Protein AF-A0ABD0Q6I6-F1 (afdb_monomer)

Mean predicted aligned error: 3.03 Å

Organism: Cirrhinus mrigala (NCBI:txid683832)

Secondary structure (DSSP, 8-state):
-TTSSSPPSS---HHHHHHHHHHHHHHHHHHHHHHHHT-HHHHHHHHHHHHHHHHHHHHHH-

Solvent-accessible surface area (backbone atoms only — not comparable to full-atom values): 3589 Å² total; per-residue (Å²): 118,84,88,48,88,70,78,59,99,64,88,65,55,71,68,56,39,56,53,35,54,56,47,44,57,56,39,51,55,44,43,54,52,21,64,75,62,74,41,67,69,44,42,53,54,33,50,56,49,40,54,51,40,52,51,56,37,53,62,44,71,89

Nearest PDB structures (foldseek):
  3dyj-assembly2_B  TM=9.648E-01  e=1.340E-04  Mus musculus
  3nym-assembly1_B  TM=8.152E-01  e=8.067E+00  Neisseria meningitidis serogroup B
  3anw-assembly1_A  TM=6.770E-01  e=7.570E+00  Thermococcus kodakarensis
  7o91-assembly2_B  TM=5.697E-01  e=9.764E+00  Sulfurisphaera tokodaii str. 7

Structure (mmCIF, N/CA/C/O backbone):
data_AF-A0ABD0Q6I6-F1
#
_entry.id   AF-A0ABD0Q6I6-F1
#
loop_
_atom_site.group_PDB
_atom_site.id
_atom_site.type_symbol
_atom_site.label_atom_id
_atom_site.label_alt_id
_atom_site.label_comp_id
_atom_site.label_asym_id
_atom_site.label_entity_id
_atom_site.label_seq_id
_atom_site.pdbx_PDB_ins_code
_atom_site.Cartn_x
_atom_site.Cartn_y
_atom_site.Cartn_z
_atom_site.occupancy
_atom_site.B_iso_or_equiv
_atom_site.auth_seq_id
_atom_site.auth_comp_id
_atom_site.auth_asym_id
_atom_site.auth_atom_id
_atom_site.pdbx_PDB_model_num
ATOM 1 N N . VAL A 1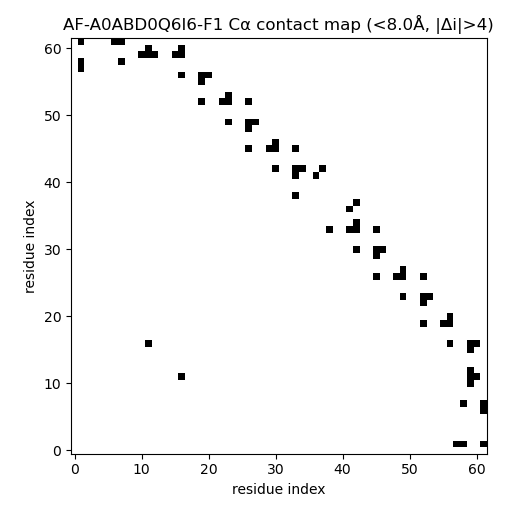 1 ? 12.655 -14.357 -2.692 1.00 72.00 1 VAL A N 1
ATOM 2 C CA . VAL A 1 1 ? 12.111 -14.324 -4.075 1.00 72.00 1 VAL A CA 1
ATOM 3 C C . VAL A 1 1 ? 12.343 -12.964 -4.730 1.00 72.00 1 VAL A C 1
ATOM 5 O O . VAL A 1 1 ? 13.126 -12.902 -5.671 1.00 72.00 1 VAL A O 1
ATOM 8 N N . PHE A 1 2 ? 11.771 -11.865 -4.217 1.00 83.38 2 PHE A N 1
ATOM 9 C CA . PHE A 1 2 ? 11.980 -10.530 -4.810 1.00 83.38 2 PHE A CA 1
ATOM 10 C C . PHE A 1 2 ? 13.433 -10.043 -4.730 1.00 83.38 2 PHE A C 1
ATOM 12 O O . PHE A 1 2 ? 13.971 -9.603 -5.733 1.00 83.38 2 PHE A O 1
ATOM 19 N N . SER A 1 3 ? 14.111 -10.249 -3.600 1.00 87.56 3 SER A N 1
ATOM 20 C CA . SER A 1 3 ? 15.518 -9.851 -3.415 1.00 87.56 3 SER A CA 1
ATOM 21 C C . SER A 1 3 ? 16.551 -10.742 -4.124 1.00 87.56 3 SER A C 1
ATOM 23 O O . SER A 1 3 ? 17.742 -10.501 -3.971 1.00 87.56 3 SER A O 1
ATOM 25 N N . SER A 1 4 ? 16.131 -11.794 -4.846 1.00 91.88 4 SER A N 1
ATOM 26 C CA . SER A 1 4 ? 17.071 -12.584 -5.664 1.00 91.88 4 SER A CA 1
ATOM 27 C C . SER A 1 4 ? 17.592 -11.726 -6.831 1.00 91.88 4 SER A C 1
ATOM 29 O O . SER A 1 4 ? 16.787 -10.983 -7.396 1.00 91.88 4 SER A O 1
ATOM 31 N N . PRO A 1 5 ? 18.871 -11.837 -7.234 1.00 88.06 5 PRO A N 1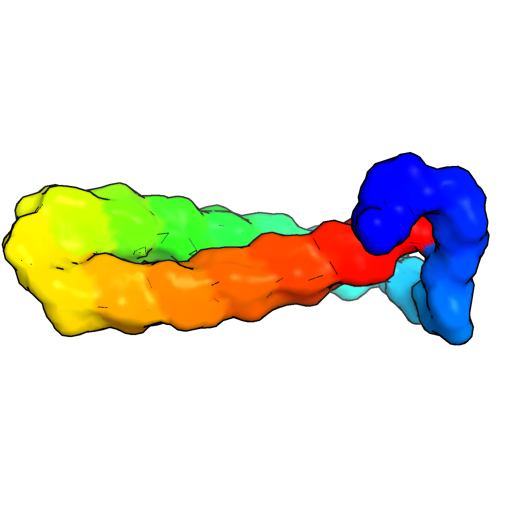
ATOM 32 C CA . PRO A 1 5 ? 19.381 -11.191 -8.443 1.00 88.06 5 PRO A CA 1
ATOM 33 C C . PRO A 1 5 ? 18.874 -11.835 -9.745 1.00 88.06 5 PRO A C 1
ATOM 35 O O . PRO A 1 5 ? 19.080 -11.264 -10.812 1.00 88.06 5 PRO A O 1
ATOM 38 N N . ASP A 1 6 ? 18.225 -13.004 -9.677 1.00 92.50 6 ASP A N 1
ATOM 39 C CA . ASP A 1 6 ? 17.723 -13.691 -10.870 1.00 92.50 6 ASP A CA 1
ATOM 40 C C . ASP A 1 6 ? 16.684 -12.830 -11.611 1.00 92.50 6 ASP A C 1
ATOM 42 O O . ASP A 1 6 ? 15.784 -12.276 -10.957 1.00 92.50 6 ASP A O 1
ATOM 46 N N . PRO A 1 7 ? 16.760 -12.749 -12.954 1.00 89.31 7 PRO A N 1
ATOM 47 C CA . PRO A 1 7 ? 15.806 -11.988 -13.748 1.00 89.31 7 PRO A CA 1
ATOM 48 C C . PRO A 1 7 ? 14.391 -12.580 -13.636 1.00 89.31 7 PRO A C 1
ATOM 50 O O . PRO A 1 7 ? 14.227 -13.799 -13.502 1.00 89.31 7 PRO A O 1
ATOM 53 N N . PRO A 1 8 ? 13.343 -11.740 -13.692 1.00 90.25 8 PRO A N 1
ATOM 54 C CA . PRO A 1 8 ? 11.967 -12.211 -13.670 1.00 90.25 8 PRO A CA 1
ATOM 55 C C . PRO A 1 8 ? 11.639 -13.009 -14.947 1.00 90.25 8 PRO A C 1
ATOM 57 O O . PRO A 1 8 ? 12.183 -12.742 -16.019 1.00 90.25 8 PRO A O 1
ATOM 60 N N . PRO A 1 9 ? 10.691 -13.961 -14.883 1.00 88.94 9 PRO A N 1
ATOM 61 C CA . PRO A 1 9 ? 10.283 -14.752 -16.046 1.00 88.94 9 PRO A CA 1
ATOM 62 C C . PRO A 1 9 ? 9.519 -13.937 -17.104 1.00 88.94 9 PRO A C 1
ATOM 64 O O . PRO A 1 9 ? 9.265 -14.437 -18.198 1.00 88.94 9 PRO A O 1
ATOM 67 N N . LYS A 1 10 ? 9.090 -12.713 -16.773 1.00 88.56 10 LYS A N 1
ATOM 68 C CA . LYS A 1 10 ? 8.348 -11.803 -17.651 1.00 88.56 10 LYS A CA 1
ATOM 69 C C . LYS A 1 10 ? 8.842 -10.377 -17.447 1.00 88.56 10 LYS A C 1
ATOM 71 O O . LYS A 1 10 ? 9.189 -10.007 -16.332 1.00 88.56 10 LYS A O 1
ATOM 76 N N . THR A 1 11 ? 8.811 -9.590 -18.514 1.00 90.00 11 THR A N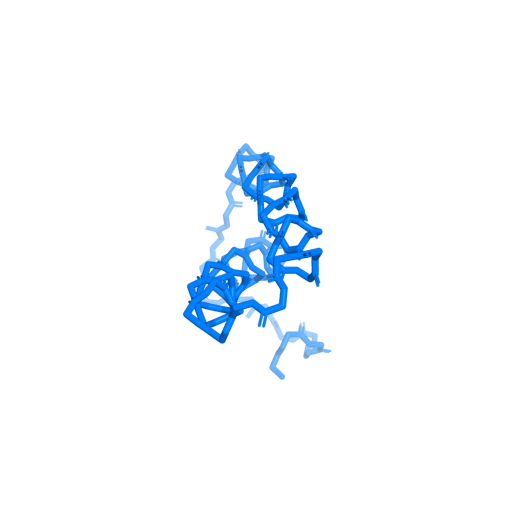 1
ATOM 77 C CA . THR A 1 11 ? 9.095 -8.152 -18.491 1.00 90.00 11 THR A CA 1
ATOM 78 C C . THR A 1 11 ? 7.810 -7.354 -18.272 1.00 90.00 11 THR A C 1
ATOM 80 O O . THR A 1 11 ? 6.766 -7.733 -18.805 1.00 90.00 11 THR A O 1
ATOM 83 N N . ALA A 1 12 ? 7.895 -6.226 -17.568 1.00 91.62 12 ALA A N 1
ATOM 84 C CA . ALA A 1 12 ? 6.827 -5.229 -17.456 1.00 91.62 12 ALA A CA 1
ATOM 85 C C . ALA A 1 12 ? 7.266 -3.909 -18.110 1.00 91.62 12 ALA A C 1
ATOM 87 O O . ALA A 1 12 ? 8.463 -3.614 -18.165 1.00 91.62 12 ALA A O 1
ATOM 88 N N . THR A 1 13 ? 6.321 -3.106 -18.611 1.00 95.50 13 THR A N 1
ATOM 89 C CA . THR A 1 13 ? 6.668 -1.763 -19.107 1.00 95.50 13 THR A CA 1
ATOM 90 C C . THR A 1 13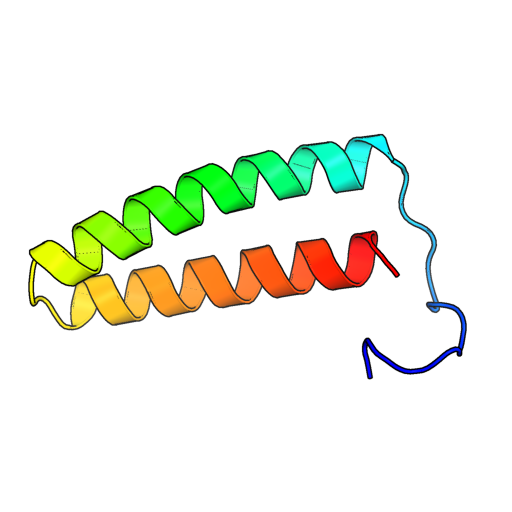 ? 6.750 -0.762 -17.951 1.00 95.50 13 THR A C 1
ATOM 92 O O . THR A 1 13 ? 6.053 -0.922 -16.942 1.00 95.50 13 THR A O 1
ATOM 95 N N . PRO A 1 14 ? 7.537 0.320 -18.078 1.00 95.12 14 PRO A N 1
ATOM 96 C CA . PRO A 1 14 ? 7.560 1.379 -17.070 1.00 95.12 14 PRO A CA 1
ATOM 97 C C . PRO A 1 14 ? 6.172 1.978 -16.785 1.00 95.12 14 PRO A C 1
ATOM 99 O O . PRO A 1 14 ? 5.856 2.311 -15.644 1.00 95.12 14 PRO A O 1
ATOM 102 N N . GLU A 1 15 ? 5.301 2.079 -17.793 1.00 95.00 15 GLU A N 1
ATOM 103 C CA . GLU A 1 15 ? 3.933 2.594 -17.646 1.00 95.00 15 GLU A CA 1
ATOM 104 C C . GLU A 1 15 ? 3.052 1.667 -16.804 1.00 95.00 15 GLU A C 1
ATOM 106 O O . GLU A 1 15 ? 2.157 2.135 -16.094 1.00 95.00 15 GLU A O 1
ATOM 111 N N . GLU A 1 16 ? 3.288 0.355 -16.869 1.00 92.81 16 GLU A N 1
ATOM 112 C CA . GLU A 1 16 ? 2.628 -0.612 -15.998 1.00 92.81 16 GLU A CA 1
ATOM 113 C C . GLU A 1 16 ? 3.038 -0.401 -14.540 1.00 92.81 16 GLU A C 1
ATOM 115 O O . GLU A 1 16 ? 2.163 -0.279 -13.676 1.00 92.81 16 GLU A O 1
ATOM 120 N N . PHE A 1 17 ? 4.333 -0.210 -14.283 1.00 94.62 17 PHE A N 1
ATOM 121 C CA . PHE A 1 17 ? 4.837 0.108 -12.948 1.00 94.62 17 PHE A CA 1
ATOM 122 C C . PHE A 1 17 ? 4.262 1.430 -12.410 1.00 94.62 17 PHE A C 1
ATOM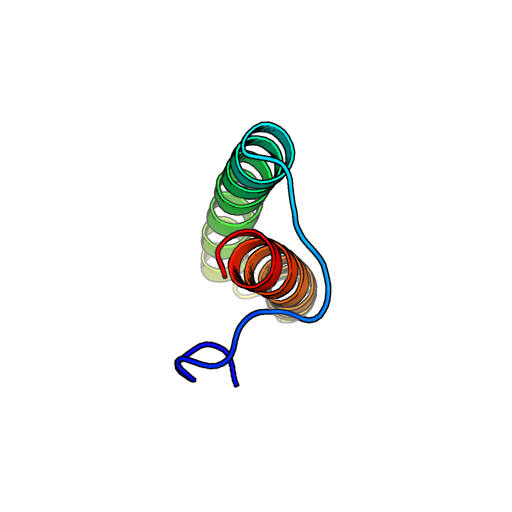 124 O O . PHE A 1 17 ? 3.749 1.481 -11.289 1.00 94.62 17 PHE A O 1
ATOM 131 N N . ILE A 1 18 ? 4.236 2.487 -13.231 1.00 95.56 18 ILE A N 1
ATOM 132 C CA . ILE A 1 18 ? 3.624 3.784 -12.882 1.00 95.56 18 ILE A CA 1
ATOM 133 C C . ILE A 1 18 ? 2.133 3.631 -12.551 1.00 95.56 18 IL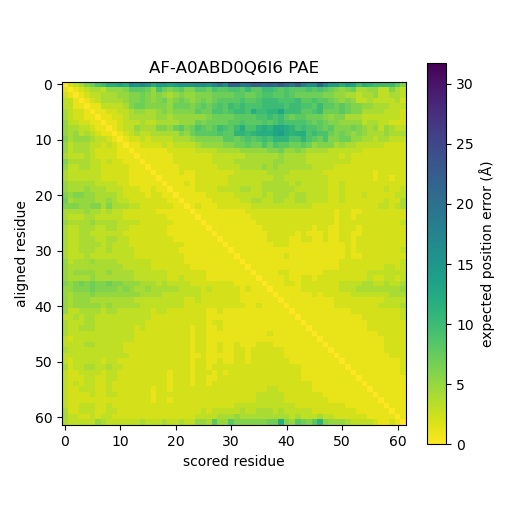E A C 1
ATOM 135 O O . ILE A 1 18 ? 1.595 4.343 -11.701 1.00 95.56 18 ILE A O 1
ATOM 139 N N . ARG A 1 19 ? 1.421 2.710 -13.204 1.00 93.56 19 ARG A N 1
ATOM 140 C CA . ARG A 1 19 ? 0.014 2.449 -12.880 1.00 93.56 19 ARG A CA 1
ATOM 141 C C . ARG A 1 19 ? -0.131 1.806 -11.500 1.00 93.56 19 ARG A C 1
ATOM 143 O O . ARG A 1 19 ? -1.050 2.172 -10.767 1.00 93.56 19 ARG A O 1
ATOM 150 N N . MET A 1 20 ? 0.779 0.904 -11.131 1.00 94.38 20 MET A N 1
ATOM 151 C CA . MET A 1 20 ? 0.771 0.247 -9.820 1.00 94.38 20 MET A CA 1
ATOM 152 C C . MET A 1 20 ? 1.022 1.229 -8.670 1.00 94.38 20 MET A C 1
ATOM 154 O O . MET A 1 20 ? 0.364 1.121 -7.634 1.00 94.38 20 MET A O 1
ATOM 158 N N . THR A 1 21 ? 1.877 2.243 -8.847 1.00 91.69 21 THR A N 1
ATOM 159 C CA . THR A 1 21 ? 2.140 3.241 -7.788 1.00 91.69 21 THR A CA 1
ATOM 160 C C . THR A 1 21 ? 0.890 4.039 -7.402 1.00 91.69 21 THR A C 1
ATOM 162 O O . THR A 1 21 ? 0.676 4.311 -6.221 1.00 91.69 21 THR A O 1
ATOM 165 N N . LYS A 1 22 ? -0.013 4.322 -8.354 1.00 91.81 22 LYS A N 1
ATOM 166 C CA . LYS A 1 22 ? -1.328 4.931 -8.064 1.00 91.81 22 LYS A CA 1
ATOM 167 C C . LYS A 1 22 ? -2.207 4.022 -7.198 1.00 91.81 22 LYS A C 1
ATOM 169 O O . LYS A 1 22 ? -2.932 4.500 -6.326 1.00 91.81 22 LYS A O 1
ATOM 174 N N . GLY A 1 23 ? -2.130 2.709 -7.423 1.00 92.50 23 GLY A N 1
ATOM 175 C CA . GLY A 1 23 ? -2.801 1.706 -6.596 1.00 92.50 23 GLY A CA 1
ATOM 176 C C . GLY A 1 23 ? -2.306 1.719 -5.147 1.00 92.50 23 GLY A C 1
ATOM 177 O O . GLY A 1 23 ? -3.118 1.608 -4.228 1.00 92.50 23 GLY A O 1
ATOM 178 N N . ILE A 1 24 ? -1.003 1.942 -4.936 1.00 97.19 24 ILE A N 1
ATOM 179 C CA . ILE A 1 24 ? -0.412 2.083 -3.596 1.00 97.19 24 ILE A CA 1
ATOM 180 C C . ILE A 1 24 ? -0.994 3.294 -2.865 1.00 97.19 24 ILE A C 1
ATOM 182 O O . ILE A 1 24 ? -1.412 3.148 -1.721 1.00 97.19 24 ILE A O 1
ATOM 186 N N . THR A 1 25 ? -1.129 4.453 -3.520 1.00 96.50 25 THR A N 1
ATOM 187 C CA . THR A 1 25 ? -1.750 5.642 -2.904 1.00 96.50 25 THR A CA 1
ATOM 188 C C . THR A 1 25 ? -3.150 5.342 -2.353 1.00 96.50 25 THR A C 1
ATOM 190 O O . THR A 1 25 ? -3.464 5.701 -1.217 1.00 96.50 25 THR A O 1
ATOM 193 N N . LEU A 1 26 ? -3.984 4.635 -3.126 1.00 96.19 26 LEU A N 1
ATOM 194 C CA . LEU A 1 26 ? -5.330 4.239 -2.695 1.00 96.19 26 LEU A CA 1
ATOM 195 C C . LEU A 1 26 ? -5.300 3.215 -1.551 1.00 96.19 26 LEU A C 1
ATOM 197 O O . LEU A 1 26 ? -6.102 3.312 -0.618 1.00 96.19 26 LEU A O 1
ATOM 201 N N . ALA A 1 27 ? -4.390 2.241 -1.609 1.00 97.31 27 ALA A N 1
ATOM 202 C CA . ALA A 1 27 ? -4.228 1.239 -0.559 1.00 97.31 27 ALA A CA 1
ATOM 203 C C . ALA A 1 27 ? -3.782 1.875 0.767 1.00 97.31 27 ALA A C 1
ATOM 205 O O . ALA A 1 27 ? -4.342 1.556 1.815 1.00 97.31 27 ALA A O 1
ATOM 206 N N . THR A 1 28 ? -2.851 2.832 0.724 1.00 98.19 28 THR A N 1
ATOM 207 C CA . THR A 1 28 ? -2.395 3.577 1.904 1.00 98.19 28 THR A CA 1
ATOM 208 C C . THR A 1 28 ? -3.527 4.384 2.531 1.00 98.19 28 THR A C 1
ATOM 210 O O . THR A 1 28 ? -3.731 4.297 3.740 1.00 98.19 28 THR A O 1
ATOM 213 N N . ALA A 1 29 ? -4.311 5.115 1.730 1.00 98.19 29 ALA A N 1
ATOM 214 C CA . ALA A 1 29 ? -5.453 5.872 2.244 1.00 98.19 29 ALA A CA 1
ATOM 215 C C . ALA A 1 29 ? -6.470 4.961 2.957 1.00 98.19 29 ALA A C 1
ATOM 217 O O . ALA A 1 29 ? -6.932 5.275 4.055 1.00 98.19 29 ALA A O 1
ATOM 218 N N . LYS A 1 30 ? -6.768 3.792 2.372 1.00 97.75 30 LYS A N 1
ATOM 219 C CA . LYS A 1 30 ? -7.646 2.790 2.994 1.00 97.75 30 LYS A CA 1
ATOM 220 C C . LYS A 1 30 ? -7.055 2.197 4.269 1.00 97.75 30 LYS A C 1
ATOM 222 O O . LYS A 1 30 ? -7.797 2.006 5.224 1.00 97.75 30 LYS A O 1
ATOM 227 N N . ALA A 1 31 ? -5.745 1.969 4.319 1.00 98.44 31 ALA A N 1
ATOM 228 C CA . ALA A 1 31 ? -5.085 1.464 5.517 1.00 98.44 31 ALA A CA 1
ATOM 229 C C . ALA A 1 31 ? -5.176 2.432 6.698 1.00 98.44 31 ALA A C 1
ATOM 231 O O . ALA A 1 31 ? -5.489 2.004 7.807 1.00 98.44 31 ALA A O 1
ATOM 232 N N . VAL A 1 32 ? -4.986 3.732 6.452 1.00 98.62 32 VAL A N 1
ATOM 233 C CA . VAL A 1 32 ? -5.175 4.766 7.479 1.00 98.62 32 VAL A CA 1
ATOM 234 C C . VAL A 1 32 ? -6.629 4.791 7.956 1.00 98.62 32 VAL A C 1
ATOM 236 O O . VAL A 1 32 ? -6.885 4.765 9.159 1.00 98.62 32 VAL A O 1
ATOM 239 N N . ALA A 1 33 ? -7.591 4.780 7.029 1.00 98.38 33 ALA A N 1
ATOM 240 C CA . ALA A 1 33 ? -9.012 4.771 7.374 1.00 98.38 33 ALA A CA 1
ATOM 241 C C . ALA A 1 33 ? -9.414 3.523 8.184 1.00 98.38 33 ALA A C 1
ATOM 243 O O . ALA A 1 33 ? -10.117 3.644 9.186 1.00 98.38 33 ALA A O 1
ATOM 244 N N . ALA A 1 34 ? -8.932 2.338 7.796 1.00 98.44 34 ALA A N 1
ATOM 245 C CA . ALA A 1 34 ? -9.181 1.091 8.512 1.00 98.44 34 ALA A CA 1
ATOM 246 C C . ALA A 1 34 ? -8.581 1.112 9.923 1.00 98.44 34 ALA A C 1
ATOM 248 O O . ALA A 1 34 ? -9.267 0.738 10.873 1.00 98.44 34 ALA A O 1
ATOM 249 N N . GLY A 1 35 ? -7.350 1.615 10.080 1.00 98.12 35 GLY A N 1
ATOM 250 C CA . GLY A 1 35 ? -6.718 1.797 11.390 1.00 98.12 35 GLY A CA 1
ATOM 251 C C . GLY A 1 35 ? -7.528 2.709 12.314 1.00 98.12 35 GLY A C 1
ATOM 252 O O . GLY A 1 35 ? -7.734 2.375 13.476 1.00 98.12 35 GLY A O 1
ATOM 253 N N . ASN A 1 36 ? -8.072 3.802 11.775 1.00 98.50 36 ASN A N 1
ATOM 254 C CA . ASN A 1 36 ? -8.911 4.734 12.533 1.00 98.50 36 ASN A CA 1
ATOM 255 C C . ASN A 1 36 ? -10.305 4.174 12.858 1.00 98.50 36 ASN A C 1
ATOM 257 O O . ASN A 1 36 ? -10.940 4.623 13.808 1.00 98.50 36 ASN A O 1
ATOM 261 N N . SER A 1 37 ? -10.806 3.220 12.069 1.00 98.25 37 SER A N 1
ATOM 262 C CA . SER A 1 37 ? -12.138 2.636 12.268 1.00 98.25 37 SER A CA 1
ATOM 263 C C . SER A 1 37 ? -12.209 1.652 13.439 1.00 98.25 37 SER A C 1
ATOM 265 O O . SER A 1 37 ? -13.298 1.396 13.950 1.00 98.25 37 SER A O 1
ATOM 267 N N . CYS A 1 38 ? -11.077 1.044 13.814 1.00 96.50 38 CYS A N 1
ATOM 268 C CA . CYS A 1 38 ? -10.999 -0.093 14.738 1.00 96.50 38 CYS A CA 1
ATOM 269 C C . CYS A 1 38 ? -11.909 -1.289 14.365 1.00 96.50 38 CYS A C 1
ATOM 271 O O . CYS A 1 38 ? -12.159 -2.160 15.200 1.00 96.50 38 CYS A O 1
ATOM 273 N N . ARG A 1 39 ? -12.399 -1.368 13.117 1.00 98.50 39 ARG A N 1
ATOM 274 C CA . ARG A 1 39 ? -13.235 -2.470 12.621 1.00 98.50 39 ARG A CA 1
ATOM 275 C C . ARG A 1 39 ? -12.364 -3.557 12.006 1.00 98.50 39 ARG A C 1
ATOM 277 O O . ARG A 1 39 ? -11.620 -3.304 11.061 1.00 98.50 39 ARG A O 1
ATOM 284 N N . GLN A 1 40 ? -12.499 -4.793 12.487 1.00 98.12 40 GLN A N 1
ATOM 285 C CA . GLN A 1 40 ? -11.739 -5.919 11.931 1.00 98.12 40 GLN A CA 1
ATOM 286 C C . GLN A 1 40 ? -12.046 -6.172 10.451 1.00 98.12 40 GLN A C 1
ATOM 288 O O . GLN A 1 40 ? -11.138 -6.492 9.688 1.00 98.12 40 GLN A O 1
ATOM 293 N N . GLU A 1 41 ? -13.297 -5.988 10.028 1.00 98.31 41 GLU A N 1
ATOM 294 C CA . GLU A 1 41 ? -13.698 -6.149 8.627 1.00 98.31 41 GLU A CA 1
ATOM 295 C C . GLU A 1 41 ? -12.917 -5.205 7.701 1.00 98.31 41 GLU A C 1
ATOM 297 O O . GLU A 1 41 ? -12.400 -5.635 6.667 1.00 98.31 41 GLU A O 1
ATOM 302 N N . ASP A 1 42 ? -12.731 -3.949 8.116 1.00 98.06 42 ASP A N 1
ATOM 303 C CA . ASP A 1 42 ? -11.966 -2.957 7.357 1.00 98.06 42 ASP A CA 1
ATOM 304 C C . ASP A 1 42 ? -10.476 -3.304 7.307 1.00 98.06 42 ASP A C 1
ATOM 306 O O . ASP A 1 42 ? -9.822 -3.112 6.275 1.00 98.06 42 ASP A O 1
ATOM 310 N N . VAL A 1 43 ? -9.932 -3.847 8.401 1.00 98.44 43 VAL A N 1
ATOM 311 C CA . VAL A 1 43 ? -8.546 -4.329 8.460 1.00 98.44 43 VAL A CA 1
ATOM 312 C C . VAL A 1 43 ? -8.346 -5.503 7.502 1.00 98.44 43 VAL A C 1
ATOM 314 O O . VAL A 1 43 ? -7.384 -5.501 6.736 1.00 98.44 43 VAL A O 1
ATOM 317 N N . ILE A 1 44 ? -9.265 -6.472 7.476 1.00 98.50 44 ILE A N 1
ATOM 318 C CA . ILE A 1 44 ? -9.209 -7.626 6.566 1.00 98.50 44 ILE A CA 1
ATOM 319 C C . ILE A 1 44 ? -9.314 -7.168 5.107 1.00 98.50 44 ILE A C 1
ATOM 321 O O . ILE A 1 44 ? -8.507 -7.578 4.265 1.00 98.50 44 ILE A O 1
ATOM 325 N N . ALA A 1 45 ? -10.273 -6.290 4.800 1.00 98.25 45 ALA A N 1
ATOM 326 C CA . ALA A 1 45 ? -10.458 -5.751 3.456 1.00 98.25 45 ALA A CA 1
ATOM 327 C C . ALA A 1 45 ? -9.210 -4.993 2.976 1.00 98.25 45 ALA A C 1
ATOM 329 O O . ALA A 1 45 ? -8.735 -5.205 1.855 1.00 98.25 45 ALA A O 1
ATOM 330 N N . THR A 1 46 ? -8.633 -4.164 3.846 1.00 98.31 46 THR A N 1
ATOM 331 C CA . THR A 1 46 ? -7.390 -3.436 3.576 1.00 98.31 46 THR A CA 1
ATOM 332 C C . THR A 1 46 ? -6.218 -4.388 3.390 1.00 98.31 46 THR A C 1
ATOM 334 O O . THR A 1 46 ? -5.471 -4.240 2.429 1.00 98.31 46 THR A O 1
ATOM 337 N N . ALA A 1 47 ? -6.052 -5.390 4.254 1.00 98.44 47 ALA A N 1
ATOM 338 C CA . ALA A 1 47 ? -4.964 -6.355 4.143 1.00 98.44 47 ALA A CA 1
ATOM 339 C C . ALA A 1 47 ? -5.007 -7.096 2.799 1.00 98.44 47 ALA A C 1
ATOM 341 O O . ALA A 1 47 ? -3.971 -7.288 2.161 1.00 98.44 47 ALA A O 1
ATOM 342 N N . ASN A 1 48 ? -6.202 -7.465 2.331 1.00 98.31 48 ASN A N 1
ATOM 343 C CA . ASN A 1 48 ? -6.381 -8.105 1.030 1.00 98.31 48 ASN A CA 1
ATOM 344 C C . ASN A 1 48 ? -6.021 -7.176 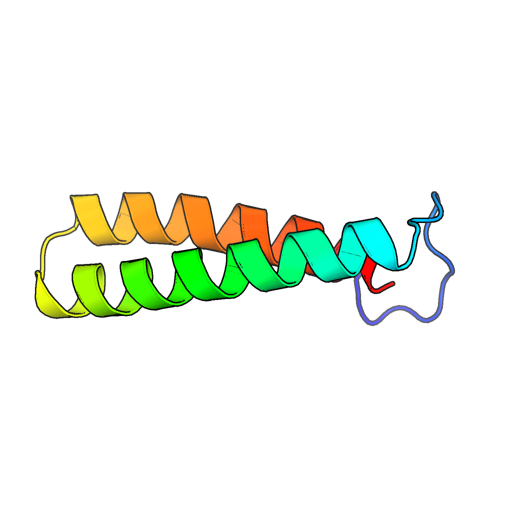-0.134 1.00 98.31 48 ASN A C 1
ATOM 346 O O . ASN A 1 48 ? -5.307 -7.594 -1.049 1.00 98.31 48 ASN A O 1
ATOM 350 N N . LEU A 1 49 ? -6.459 -5.916 -0.079 1.00 97.56 49 LEU A N 1
ATOM 351 C CA . LEU A 1 49 ? -6.100 -4.905 -1.072 1.00 97.56 49 LEU A CA 1
ATOM 352 C C . LEU A 1 49 ? -4.586 -4.649 -1.104 1.00 97.56 49 LEU A C 1
ATOM 354 O O . LEU A 1 49 ? -3.973 -4.724 -2.168 1.00 97.56 49 LEU A O 1
ATOM 358 N N . SER A 1 50 ? -3.985 -4.374 0.054 1.00 97.81 50 SER A N 1
ATOM 359 C CA . SER A 1 50 ? -2.566 -4.041 0.189 1.00 97.81 50 SER A CA 1
ATOM 360 C C . SER A 1 50 ? -1.667 -5.193 -0.245 1.00 97.81 50 SER A C 1
ATOM 362 O O . SER A 1 50 ? -0.677 -4.961 -0.936 1.00 97.81 50 SER A O 1
ATOM 364 N N . ARG A 1 51 ? -2.030 -6.442 0.085 1.00 97.44 51 ARG A N 1
ATOM 365 C CA . ARG A 1 51 ? -1.288 -7.631 -0.357 1.00 97.44 51 ARG A CA 1
ATOM 366 C C . ARG A 1 51 ? -1.205 -7.703 -1.878 1.00 97.44 51 ARG A C 1
ATOM 368 O O . ARG A 1 51 ? -0.122 -7.928 -2.408 1.00 97.44 51 ARG A O 1
ATOM 375 N N . ARG A 1 52 ? -2.330 -7.495 -2.570 1.00 95.88 52 ARG A N 1
ATOM 376 C CA . ARG A 1 52 ? -2.371 -7.514 -4.037 1.00 95.88 52 ARG A CA 1
ATOM 377 C C . ARG A 1 52 ? -1.573 -6.357 -4.633 1.00 95.88 52 ARG A C 1
ATOM 379 O O . ARG A 1 52 ? -0.717 -6.595 -5.472 1.00 95.88 52 ARG A O 1
ATOM 386 N N . ALA A 1 53 ? -1.790 -5.135 -4.149 1.00 96.25 53 ALA A N 1
ATOM 387 C CA . ALA A 1 53 ? -1.111 -3.951 -4.672 1.00 96.25 53 ALA A CA 1
ATOM 388 C C . ALA A 1 53 ? 0.420 -4.032 -4.522 1.00 96.25 53 ALA A C 1
ATOM 390 O O . ALA A 1 53 ? 1.145 -3.716 -5.462 1.00 96.25 53 ALA A O 1
ATOM 391 N N . ILE A 1 54 ? 0.921 -4.500 -3.370 1.00 96.44 54 ILE A N 1
ATOM 392 C CA . ILE A 1 54 ? 2.364 -4.680 -3.158 1.00 96.44 54 ILE A CA 1
ATOM 393 C C . ILE A 1 54 ? 2.912 -5.835 -3.996 1.00 96.44 54 ILE A C 1
ATOM 395 O O . ILE A 1 54 ? 3.989 -5.693 -4.570 1.00 96.44 54 ILE A O 1
ATOM 399 N N . ALA A 1 55 ? 2.197 -6.959 -4.095 1.00 93.94 55 ALA A N 1
ATOM 400 C CA . ALA A 1 55 ? 2.638 -8.069 -4.932 1.00 93.94 55 ALA A CA 1
ATOM 401 C C . ALA A 1 55 ? 2.774 -7.636 -6.399 1.00 93.94 55 ALA A C 1
ATOM 403 O O . ALA A 1 55 ? 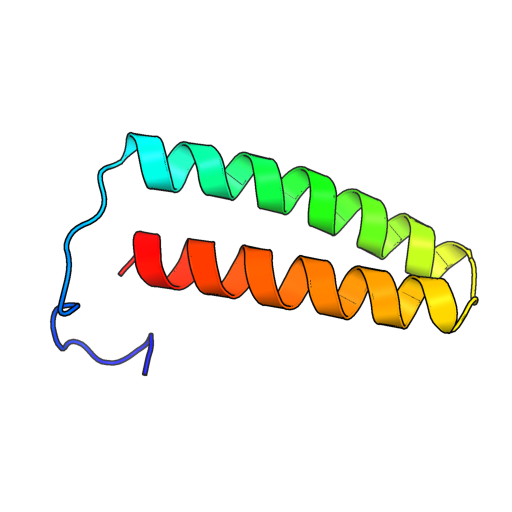3.828 -7.861 -6.989 1.00 93.94 55 ALA A O 1
ATOM 404 N N . ASP A 1 56 ? 1.761 -6.976 -6.961 1.00 92.69 56 ASP A N 1
ATOM 405 C CA . ASP A 1 56 ? 1.777 -6.505 -8.350 1.00 92.69 56 ASP A CA 1
ATOM 406 C C . ASP A 1 56 ? 2.907 -5.476 -8.570 1.00 92.69 56 ASP A C 1
ATOM 408 O O . ASP A 1 56 ? 3.669 -5.575 -9.533 1.00 92.69 56 ASP A O 1
ATOM 412 N N . MET A 1 57 ? 3.101 -4.544 -7.626 1.00 95.06 57 MET A N 1
ATOM 413 C CA . MET A 1 57 ? 4.182 -3.552 -7.679 1.00 95.06 57 MET A CA 1
ATOM 414 C C . MET A 1 57 ? 5.575 -4.198 -7.658 1.00 95.06 57 MET A C 1
ATOM 416 O O . MET A 1 57 ? 6.423 -3.840 -8.472 1.00 95.06 57 MET A O 1
ATOM 420 N N . LEU A 1 58 ? 5.832 -5.139 -6.742 1.00 93.62 58 LEU A N 1
ATOM 421 C CA . LEU A 1 58 ? 7.145 -5.779 -6.610 1.00 93.62 58 LEU A CA 1
ATOM 422 C C . LEU A 1 58 ? 7.475 -6.685 -7.800 1.00 93.62 58 LEU A C 1
ATOM 424 O O . LEU A 1 58 ? 8.637 -6.752 -8.189 1.00 93.62 58 LEU A O 1
ATOM 428 N N . HIS A 1 59 ? 6.479 -7.353 -8.392 1.00 92.12 59 HIS A N 1
ATOM 429 C CA . HIS A 1 59 ? 6.685 -8.120 -9.624 1.00 92.12 59 HIS A CA 1
ATOM 430 C C . HIS A 1 59 ? 6.969 -7.219 -10.825 1.00 92.12 59 HIS A C 1
ATOM 432 O O . HIS A 1 59 ? 7.787 -7.590 -11.651 1.00 92.12 59 HIS A O 1
ATOM 438 N N . SER A 1 60 ? 6.318 -6.056 -10.922 1.00 92.12 60 SER A N 1
ATOM 439 C CA . SER A 1 60 ? 6.568 -5.101 -12.008 1.00 92.12 60 SER A CA 1
ATOM 440 C C . SER A 1 60 ? 7.877 -4.317 -11.842 1.00 92.12 60 SER A C 1
ATOM 442 O O . SER A 1 60 ? 8.356 -3.744 -12.815 1.00 92.12 60 SER A O 1
ATOM 444 N N . CYS A 1 61 ? 8.406 -4.222 -10.6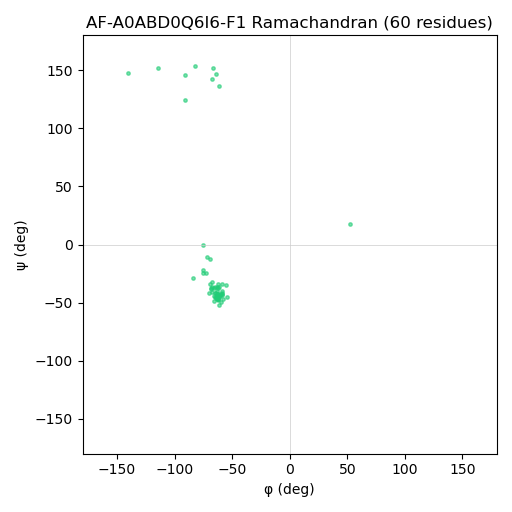19 1.00 91.81 61 CYS A N 1
ATOM 445 C CA . CYS A 1 61 ? 9.645 -3.506 -10.303 1.00 91.81 61 CYS A CA 1
ATOM 446 C C . CYS A 1 61 ? 10.905 -4.349 -10.537 1.00 91.81 61 CYS A C 1
ATOM 448 O O . CYS A 1 61 ? 11.986 -3.791 -10.729 1.00 91.81 61 CYS A O 1
ATOM 450 N N . LYS A 1 62 ? 10.775 -5.669 -10.409 1.00 87.88 62 LYS A N 1
ATOM 451 C CA . LYS A 1 62 ? 11.853 -6.635 -10.603 1.00 87.88 62 LYS A CA 1
ATOM 452 C C . LYS A 1 62 ? 12.000 -6.963 -12.081 1.00 87.88 62 LYS A C 1
ATOM 454 O O . LYS A 1 62 ? 13.155 -7.185 -12.500 1.00 87.88 62 LYS A O 1
#

pLDDT: mean 94.47, std 4.61, range [72.0, 98.62]

Sequence (62 aa):
VFSSPDPPPKTATPEEFIRMTKGITLATAKAVAAGNSCRQEDVIATANLSRRAIADMLHSCK

Radius of gyration: 13.89 Å; Cα contacts (8 Å, |Δi|>4): 39; chains: 1; bounding box: 33×21×34 Å

Foldseek 3Di:
DLPDPDDAPDAADVVQLVVLVVLVVVLVVLCVVLVVVVDVVSVVVSVVSNVVSVVSNSSNVD